Protein AF-A0A356GMY9-F1 (afdb_monomer)

Structure (mmCIF, N/CA/C/O backbone):
data_AF-A0A356GMY9-F1
#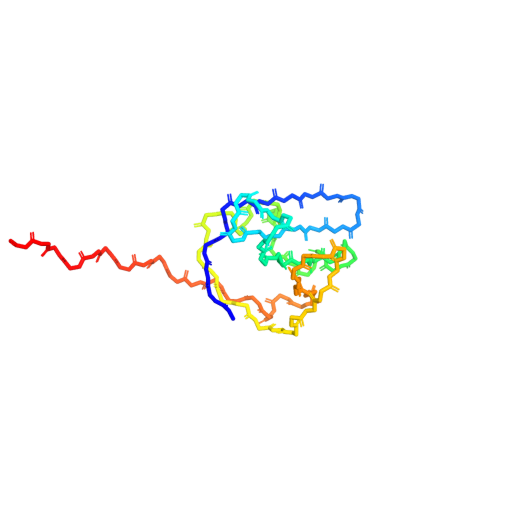
_entry.id   AF-A0A356GMY9-F1
#
loop_
_atom_site.group_PDB
_atom_site.id
_atom_site.type_symbol
_atom_site.label_atom_id
_atom_site.label_alt_id
_atom_site.label_comp_id
_atom_site.label_asym_id
_atom_site.label_entity_id
_atom_site.label_seq_id
_atom_site.pdbx_PDB_ins_code
_atom_site.Cartn_x
_atom_site.Cartn_y
_atom_site.Cartn_z
_atom_site.occupancy
_atom_site.B_iso_or_equiv
_atom_site.auth_seq_id
_atom_site.auth_comp_id
_atom_site.auth_asym_id
_atom_site.auth_atom_id
_atom_site.pdbx_PDB_model_num
ATOM 1 N N . MET A 1 1 ? -2.758 11.207 2.470 1.00 90.62 1 MET A N 1
ATOM 2 C CA . MET A 1 1 ? -4.075 10.916 1.855 1.00 90.62 1 MET A CA 1
ATOM 3 C C . MET A 1 1 ? -4.876 10.045 2.804 1.00 90.62 1 MET A C 1
ATOM 5 O O . MET A 1 1 ? -4.269 9.218 3.475 1.00 90.62 1 MET A O 1
ATOM 9 N N . GLU A 1 2 ? -6.195 10.214 2.867 1.00 94.75 2 GLU A N 1
ATOM 10 C CA . GLU A 1 2 ? -7.091 9.355 3.655 1.00 94.75 2 GLU A CA 1
ATOM 11 C C . GLU A 1 2 ? -8.230 8.827 2.787 1.00 94.75 2 GLU A C 1
ATOM 13 O O . GLU A 1 2 ? -8.737 9.552 1.933 1.00 94.75 2 GLU A O 1
ATOM 18 N N . GLY A 1 3 ? -8.643 7.581 3.011 1.00 94.56 3 GLY A N 1
ATOM 19 C CA . GLY A 1 3 ? -9.760 6.989 2.279 1.00 94.56 3 GLY A CA 1
ATOM 20 C C . GLY A 1 3 ? -9.988 5.521 2.611 1.00 94.56 3 GLY A C 1
A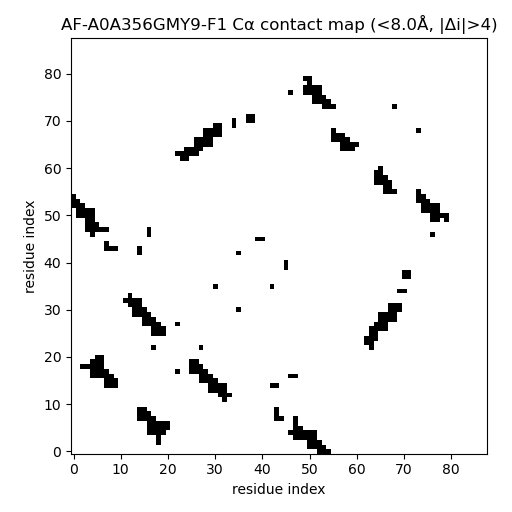TOM 21 O O . GLY A 1 3 ? -9.180 4.889 3.291 1.00 94.56 3 GLY A O 1
ATOM 22 N N . GLU A 1 4 ? -11.105 4.981 2.136 1.00 96.19 4 GLU A N 1
ATOM 23 C CA . GLU A 1 4 ? -11.430 3.560 2.256 1.00 96.19 4 GLU A CA 1
ATOM 24 C C . GLU A 1 4 ? -10.805 2.751 1.117 1.00 96.19 4 GLU A C 1
ATOM 26 O O . GLU A 1 4 ? -10.877 3.145 -0.047 1.00 96.19 4 GLU A O 1
ATOM 31 N N . ILE A 1 5 ? -10.224 1.593 1.434 1.00 96.94 5 ILE A N 1
ATOM 32 C CA . ILE A 1 5 ? -9.781 0.641 0.413 1.00 96.94 5 ILE A CA 1
ATOM 33 C C . ILE A 1 5 ? -10.968 -0.188 -0.073 1.00 96.94 5 ILE A C 1
ATOM 35 O O . ILE A 1 5 ? -11.313 -1.225 0.493 1.00 96.94 5 ILE A O 1
ATOM 39 N N . VAL A 1 6 ? -11.560 0.246 -1.181 1.00 97.38 6 VAL A N 1
ATOM 40 C CA . VAL A 1 6 ? -12.731 -0.408 -1.788 1.00 97.38 6 VAL A CA 1
ATOM 41 C C . VAL A 1 6 ? -12.351 -1.587 -2.689 1.00 97.38 6 VAL A C 1
ATOM 43 O O . VAL A 1 6 ? -13.152 -2.495 -2.927 1.00 97.38 6 VAL A O 1
ATOM 46 N N . ARG A 1 7 ? -11.109 -1.611 -3.195 1.00 97.00 7 ARG A N 1
ATOM 47 C CA . ARG A 1 7 ? -10.611 -2.678 -4.073 1.00 97.00 7 ARG A CA 1
ATOM 48 C C . ARG A 1 7 ? -9.147 -2.996 -3.803 1.00 97.00 7 ARG A C 1
ATOM 50 O O . ARG A 1 7 ? -8.296 -2.110 -3.825 1.00 97.00 7 ARG A O 1
ATOM 57 N N . THR A 1 8 ? -8.846 -4.283 -3.690 1.00 97.50 8 THR A N 1
ATOM 58 C CA . THR A 1 8 ? -7.482 -4.814 -3.695 1.00 97.50 8 THR A CA 1
ATOM 59 C C . THR A 1 8 ? -7.238 -5.626 -4.968 1.00 97.50 8 THR A C 1
ATOM 61 O O . THR A 1 8 ? -8.167 -6.184 -5.556 1.00 97.50 8 THR A O 1
ATOM 64 N N . TYR A 1 9 ? -5.999 -5.643 -5.451 1.00 96.38 9 TYR A N 1
ATOM 65 C CA . TYR A 1 9 ? -5.580 -6.507 -6.555 1.00 96.38 9 TYR A CA 1
ATOM 66 C C . TYR A 1 9 ? -4.145 -6.961 -6.328 1.00 96.38 9 TYR A C 1
ATOM 68 O O . TYR A 1 9 ? -3.276 -6.142 -6.045 1.00 96.38 9 TYR A O 1
ATOM 76 N N . ARG A 1 10 ? -3.890 -8.259 -6.473 1.00 95.56 10 ARG A N 1
ATOM 77 C CA . ARG A 1 10 ? -2.563 -8.843 -6.319 1.00 95.56 10 ARG A CA 1
ATOM 78 C C . ARG A 1 10 ? -2.074 -9.354 -7.666 1.00 95.56 10 ARG A C 1
ATOM 80 O O . ARG A 1 10 ? -2.712 -10.190 -8.295 1.00 95.56 10 ARG A O 1
ATOM 87 N N . SER A 1 11 ? -0.939 -8.827 -8.102 1.00 94.88 11 SER A N 1
ATOM 88 C CA . SER A 1 11 ? -0.179 -9.342 -9.241 1.00 94.88 11 SER A CA 1
ATOM 89 C C . SER A 1 11 ? 1.001 -10.180 -8.744 1.00 94.88 11 SER A C 1
ATOM 91 O O . SER A 1 11 ? 1.239 -10.266 -7.543 1.00 94.88 11 SER A O 1
ATOM 93 N N . ARG A 1 12 ? 1.805 -10.727 -9.665 1.00 94.94 12 ARG A N 1
ATOM 94 C CA . ARG A 1 12 ? 3.064 -11.406 -9.312 1.00 94.94 12 ARG A CA 1
ATOM 95 C C . ARG A 1 12 ? 4.103 -10.488 -8.655 1.00 94.94 12 ARG A C 1
ATOM 97 O O . ARG A 1 12 ? 4.995 -10.995 -8.000 1.00 94.94 12 ARG A O 1
ATOM 104 N N . ARG A 1 13 ? 4.033 -9.170 -8.879 1.00 96.81 13 ARG A N 1
ATOM 105 C CA . ARG A 1 13 ? 5.078 -8.215 -8.455 1.00 96.81 13 ARG A CA 1
ATOM 106 C C . ARG A 1 13 ? 4.617 -7.202 -7.421 1.00 96.81 13 ARG A C 1
ATOM 108 O O . ARG A 1 13 ? 5.442 -6.613 -6.751 1.00 96.81 13 ARG A O 1
ATOM 115 N N . ASN A 1 14 ? 3.315 -6.961 -7.324 1.00 97.69 14 ASN A N 1
ATOM 116 C CA . ASN A 1 14 ? 2.765 -5.878 -6.518 1.00 97.69 14 ASN A CA 1
ATOM 117 C C . ASN A 1 14 ? 1.392 -6.248 -5.970 1.00 97.69 14 ASN A C 1
ATOM 119 O O . ASN A 1 14 ? 0.585 -6.876 -6.667 1.00 97.69 14 ASN A O 1
ATOM 123 N N . LEU A 1 15 ? 1.115 -5.788 -4.758 1.00 97.88 15 LEU A N 1
ATOM 124 C CA . LEU A 1 15 ? -0.229 -5.589 -4.237 1.00 97.88 15 LEU A CA 1
ATOM 125 C C . LEU A 1 15 ? -0.668 -4.148 -4.505 1.00 97.88 15 LEU A C 1
ATOM 127 O O . LEU A 1 15 ? 0.080 -3.204 -4.269 1.00 97.88 15 LEU A O 1
ATOM 131 N N . TYR A 1 16 ? -1.904 -3.992 -4.954 1.00 97.81 16 TYR A N 1
ATOM 132 C CA . TYR A 1 16 ? -2.545 -2.709 -5.188 1.00 97.81 16 TYR A CA 1
ATOM 133 C C . TYR A 1 16 ? -3.692 -2.530 -4.200 1.00 97.81 16 TYR A C 1
ATOM 135 O O . TYR A 1 16 ? -4.595 -3.370 -4.155 1.00 97.81 16 TYR A O 1
ATOM 143 N N . LEU A 1 17 ? -3.688 -1.423 -3.458 1.00 97.94 17 LEU A N 1
ATOM 144 C CA . LEU A 1 17 ? -4.807 -0.980 -2.625 1.00 97.94 17 LEU A CA 1
ATOM 145 C C . LEU A 1 17 ? -5.408 0.267 -3.272 1.00 97.94 17 LEU A C 1
ATOM 147 O O . LEU A 1 17 ? -4.705 1.244 -3.522 1.00 97.94 17 LEU A O 1
ATOM 151 N N . ASN A 1 18 ? -6.700 0.229 -3.582 1.00 97.81 18 ASN A N 1
ATOM 152 C CA . ASN A 1 18 ? -7.349 1.262 -4.380 1.00 97.81 18 ASN A CA 1
ATOM 153 C C . ASN A 1 18 ? -8.469 1.925 -3.590 1.00 97.81 18 ASN A C 1
ATOM 155 O O . ASN A 1 18 ? -9.344 1.241 -3.052 1.00 97.81 18 ASN A O 1
ATOM 159 N N . PHE A 1 19 ? -8.471 3.256 -3.618 1.00 96.56 19 PHE A N 1
ATOM 160 C CA . PHE A 1 19 ? -9.528 4.086 -3.040 1.00 96.56 19 PHE A CA 1
ATOM 161 C C . PHE A 1 19 ? -10.775 4.185 -3.929 1.00 96.56 19 PHE A C 1
ATOM 163 O O . PHE A 1 19 ? -11.790 4.738 -3.521 1.00 96.56 19 PHE A O 1
ATOM 170 N N . HIS A 1 20 ? -10.711 3.666 -5.160 1.00 96.69 20 HIS A N 1
ATOM 171 C CA . HIS A 1 20 ? -11.805 3.724 -6.123 1.00 96.69 20 HIS A CA 1
ATOM 172 C C . HIS A 1 20 ? -11.797 2.493 -7.054 1.00 96.69 20 HIS A C 1
ATOM 174 O O . HIS A 1 20 ? -10.716 1.992 -7.382 1.00 96.69 20 HIS A O 1
ATOM 180 N N . PRO A 1 21 ? -12.958 2.004 -7.546 1.00 95.00 21 PRO A N 1
ATOM 181 C CA . PRO A 1 21 ? -13.001 0.878 -8.487 1.00 95.00 21 PRO A CA 1
ATOM 182 C C . PRO A 1 21 ? -12.285 1.166 -9.818 1.00 95.00 21 PRO A C 1
ATOM 184 O O . PRO A 1 21 ? -11.656 0.277 -10.393 1.00 95.00 21 PRO A O 1
ATOM 187 N N . ASN A 1 22 ? -12.335 2.417 -10.290 1.00 94.75 22 ASN A N 1
ATOM 188 C CA . ASN A 1 22 ? -11.642 2.886 -11.498 1.00 94.7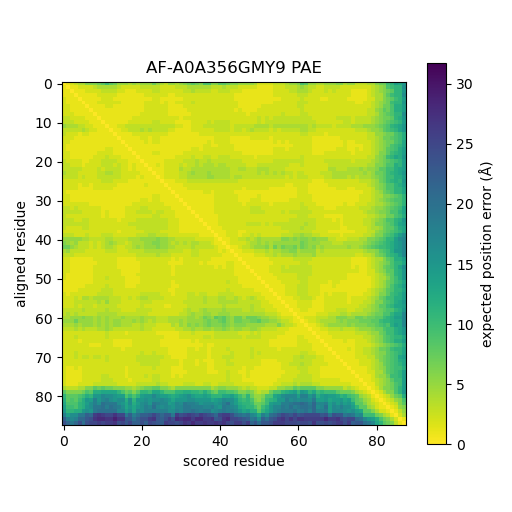5 22 ASN A CA 1
ATOM 189 C C . ASN A 1 22 ? -10.161 3.230 -11.228 1.00 94.75 22 ASN A C 1
ATOM 191 O O . ASN A 1 22 ? -9.730 4.367 -11.388 1.00 94.75 22 ASN A O 1
ATOM 195 N N . TRP A 1 23 ? -9.364 2.249 -10.817 1.00 91.44 23 TRP A N 1
ATOM 196 C CA . TRP A 1 23 ? -7.938 2.418 -10.485 1.00 91.44 23 TRP A CA 1
ATOM 197 C C . TRP A 1 23 ? -7.072 3.005 -11.620 1.00 91.44 23 TRP A C 1
ATOM 199 O O . TRP A 1 23 ? -6.008 3.548 -11.364 1.00 91.44 23 TRP A O 1
ATOM 209 N N . LYS A 1 24 ? -7.521 2.945 -12.882 1.00 92.56 24 LYS A N 1
ATOM 210 C CA . LYS A 1 24 ? -6.799 3.541 -14.024 1.00 92.56 24 LYS A CA 1
ATOM 211 C C . LYS A 1 24 ? -6.825 5.073 -14.034 1.00 92.56 24 LYS A C 1
ATOM 213 O O . LYS A 1 24 ? -6.039 5.679 -14.750 1.00 92.56 24 LYS A O 1
ATOM 218 N N . ARG A 1 25 ? -7.758 5.696 -13.306 1.00 93.69 25 ARG A N 1
ATOM 219 C CA . ARG A 1 25 ? -7.903 7.162 -13.227 1.00 93.69 25 ARG A CA 1
ATOM 220 C C . ARG A 1 25 ? -7.630 7.727 -11.836 1.00 93.69 25 ARG A C 1
ATOM 222 O O . ARG A 1 25 ? -7.338 8.910 -11.714 1.00 93.69 25 ARG A O 1
ATOM 229 N N . TYR A 1 26 ? -7.759 6.901 -10.802 1.00 95.06 26 TYR A N 1
ATOM 230 C CA . TYR A 1 26 ? -7.695 7.321 -9.404 1.00 95.06 26 TYR A CA 1
ATOM 231 C C . TYR A 1 26 ? -6.463 6.747 -8.713 1.00 95.06 26 TYR A C 1
ATOM 233 O O . TYR A 1 26 ? -5.874 5.777 -9.174 1.00 95.06 26 TYR A O 1
ATOM 241 N N . LEU A 1 27 ? -6.102 7.355 -7.586 1.00 96.12 27 LEU A N 1
ATOM 242 C CA . LEU A 1 27 ? -4.915 7.005 -6.819 1.00 96.12 27 LEU A CA 1
ATOM 243 C C . LEU A 1 27 ? -4.919 5.540 -6.362 1.00 96.12 27 LEU A C 1
ATOM 245 O O . LEU A 1 27 ? -5.858 5.089 -5.697 1.00 96.12 27 LEU A O 1
ATOM 249 N N . SER A 1 28 ? -3.817 4.846 -6.639 1.00 97.50 28 SER A N 1
ATOM 250 C CA . SER A 1 28 ? -3.516 3.520 -6.092 1.00 97.50 28 SER A CA 1
ATOM 251 C C . SER A 1 28 ? -2.327 3.577 -5.136 1.00 97.50 28 SER A C 1
ATOM 253 O O . SER A 1 28 ? -1.338 4.264 -5.387 1.00 97.50 28 SER A O 1
ATOM 255 N N . ILE A 1 29 ? -2.387 2.797 -4.061 1.00 97.94 29 ILE A N 1
ATOM 256 C CA . ILE A 1 29 ? -1.206 2.429 -3.277 1.00 97.94 29 ILE A CA 1
ATOM 257 C C . ILE A 1 29 ? -0.639 1.148 -3.872 1.00 97.94 29 ILE A C 1
ATOM 259 O O . ILE A 1 29 ? -1.387 0.205 -4.135 1.00 97.94 29 ILE A O 1
ATOM 263 N N . VAL A 1 30 ? 0.674 1.110 -4.056 1.00 97.88 30 VAL A N 1
ATOM 264 C CA . VAL A 1 30 ? 1.407 -0.035 -4.590 1.00 97.88 30 VAL A CA 1
ATOM 265 C C . VAL A 1 30 ? 2.392 -0.513 -3.536 1.00 97.88 30 VAL A C 1
ATOM 267 O O . VAL A 1 30 ? 3.264 0.245 -3.115 1.00 97.88 30 VAL A O 1
ATOM 270 N N . VAL A 1 31 ? 2.260 -1.769 -3.121 1.00 98.12 31 VAL A N 1
ATOM 271 C CA . VAL A 1 31 ? 3.215 -2.439 -2.235 1.00 98.12 31 VAL A CA 1
ATOM 272 C C . VAL A 1 31 ? 3.943 -3.507 -3.056 1.00 98.12 31 VAL A C 1
ATOM 274 O O . VAL A 1 31 ? 3.278 -4.436 -3.533 1.00 98.12 31 VAL A O 1
ATOM 277 N N . PRO A 1 32 ? 5.264 -3.381 -3.270 1.00 97.75 32 PRO A N 1
ATOM 278 C CA . PRO A 1 32 ? 6.051 -4.399 -3.958 1.00 97.75 32 PRO A CA 1
ATOM 279 C C . PRO A 1 32 ? 5.991 -5.750 -3.243 1.00 97.75 32 PRO A C 1
ATOM 281 O O . PRO A 1 32 ? 5.875 -5.806 -2.019 1.00 97.75 32 PRO A O 1
ATOM 284 N N . ASP A 1 33 ? 6.056 -6.837 -4.009 1.00 97.00 33 ASP A N 1
ATOM 285 C CA . ASP A 1 33 ? 5.984 -8.207 -3.495 1.00 97.00 33 ASP A CA 1
ATOM 286 C C . ASP A 1 33 ? 7.026 -8.483 -2.410 1.00 97.00 33 ASP A C 1
ATOM 288 O O . ASP A 1 33 ? 6.700 -8.999 -1.342 1.00 97.00 33 ASP A O 1
ATOM 292 N N . GLU A 1 34 ? 8.260 -8.056 -2.663 1.00 97.00 34 GLU A N 1
ATOM 293 C CA . GLU A 1 34 ? 9.401 -8.226 -1.772 1.00 97.00 34 GLU A CA 1
ATOM 294 C C . GLU A 1 34 ? 9.203 -7.573 -0.393 1.00 97.00 34 GLU A C 1
ATOM 296 O O . GLU A 1 34 ? 9.821 -7.995 0.584 1.00 97.00 34 GLU A O 1
ATOM 301 N N . GLU A 1 35 ? 8.303 -6.592 -0.282 1.00 97.50 35 GLU A N 1
ATOM 302 C CA . GLU A 1 35 ? 8.001 -5.909 0.976 1.00 97.50 35 GLU A CA 1
ATOM 303 C C . GLU A 1 35 ? 6.821 -6.540 1.727 1.00 97.50 35 GLU A C 1
ATOM 305 O O . GLU A 1 35 ? 6.682 -6.325 2.932 1.00 97.50 35 GLU A O 1
ATOM 310 N N . LEU A 1 36 ? 5.980 -7.354 1.072 1.00 95.12 36 LEU A N 1
ATOM 311 C CA . LEU A 1 36 ? 4.728 -7.864 1.655 1.00 95.12 36 LEU A CA 1
ATOM 312 C C . LEU A 1 36 ? 4.925 -8.693 2.921 1.00 95.12 36 LEU A C 1
ATOM 314 O O . LEU A 1 36 ? 4.023 -8.751 3.756 1.00 95.12 36 LEU A O 1
ATOM 318 N N . ALA A 1 37 ? 6.098 -9.300 3.102 1.00 95.50 37 ALA A N 1
ATOM 319 C CA . ALA A 1 37 ? 6.427 -10.034 4.319 1.00 95.50 37 ALA A CA 1
ATOM 320 C C . ALA A 1 37 ? 6.385 -9.157 5.586 1.00 95.50 37 ALA A C 1
ATOM 322 O O . ALA A 1 37 ? 6.178 -9.696 6.672 1.00 95.50 37 ALA A O 1
ATOM 323 N N . ARG A 1 38 ? 6.547 -7.832 5.445 1.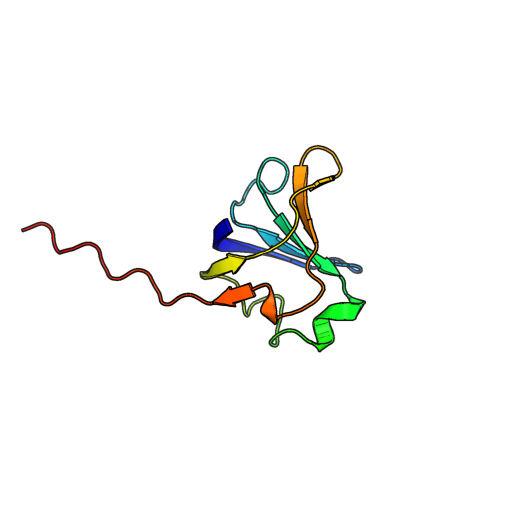00 96.81 38 ARG A N 1
ATOM 324 C CA . ARG A 1 38 ? 6.494 -6.841 6.533 1.00 96.81 38 ARG A CA 1
ATOM 325 C C . ARG A 1 38 ? 5.080 -6.324 6.816 1.00 96.81 38 ARG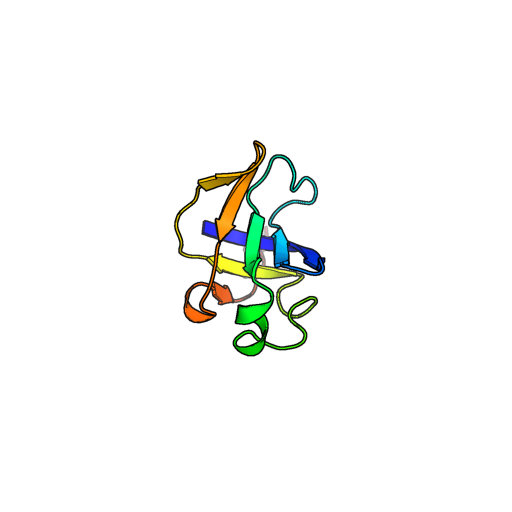 A C 1
ATOM 327 O O . ARG A 1 38 ? 4.875 -5.638 7.812 1.00 96.81 38 ARG A O 1
ATOM 334 N N . PHE A 1 39 ? 4.111 -6.619 5.950 1.00 96.31 39 PHE A N 1
ATOM 335 C CA . PHE A 1 39 ? 2.735 -6.135 6.073 1.00 96.31 39 PHE A CA 1
ATOM 336 C C . PHE A 1 39 ? 1.836 -7.164 6.780 1.00 96.31 39 PHE A C 1
ATOM 338 O O . PHE A 1 39 ? 2.138 -8.362 6.786 1.00 96.31 39 PHE A O 1
ATOM 345 N N . PRO A 1 40 ? 0.702 -6.728 7.362 1.00 95.38 40 PRO A N 1
ATOM 346 C CA . PRO A 1 40 ? -0.288 -7.627 7.948 1.00 95.38 40 PRO A CA 1
ATOM 347 C C . PRO A 1 40 ? -0.798 -8.685 6.959 1.00 95.38 40 PRO A C 1
ATOM 349 O O . PRO A 1 40 ? -0.983 -8.409 5.772 1.00 95.38 40 PRO A O 1
ATOM 352 N N . ARG A 1 41 ? -1.075 -9.894 7.462 1.00 93.69 41 ARG A N 1
ATOM 353 C CA . ARG A 1 41 ? -1.534 -11.037 6.657 1.00 93.69 41 ARG A CA 1
ATOM 354 C C . ARG A 1 41 ? -3.030 -11.336 6.867 1.00 93.69 41 ARG A C 1
ATOM 356 O O . ARG A 1 41 ? -3.498 -11.213 7.998 1.00 93.69 41 ARG A O 1
ATOM 363 N N . PRO A 1 42 ? -3.765 -11.780 5.825 1.00 92.38 42 PRO A N 1
ATOM 364 C CA . PRO A 1 42 ? -3.362 -11.805 4.417 1.00 92.38 42 PRO A CA 1
ATOM 365 C C . PRO A 1 42 ? -3.410 -10.383 3.836 1.00 92.38 42 PRO A C 1
ATOM 367 O O . PRO A 1 42 ? -4.429 -9.703 3.997 1.00 92.38 42 PRO A O 1
ATOM 370 N N . PRO A 1 43 ? -2.358 -9.904 3.157 1.00 83.56 43 PRO A N 1
ATOM 371 C CA . PRO A 1 43 ? -2.294 -8.508 2.733 1.00 83.56 43 PRO A CA 1
ATOM 372 C C . PRO A 1 43 ? -3.357 -8.160 1.668 1.00 83.56 43 PRO A C 1
ATOM 374 O O . PRO A 1 43 ? -3.775 -7.007 1.561 1.00 83.56 43 PRO A O 1
ATOM 377 N N . GLU A 1 44 ? -3.878 -9.151 0.935 1.00 89.50 44 GLU A N 1
ATOM 378 C CA . GLU A 1 44 ? -4.954 -9.003 -0.053 1.00 89.50 44 GLU A CA 1
ATOM 379 C C . GLU A 1 44 ? -6.305 -8.626 0.562 1.00 89.50 44 GLU A C 1
ATOM 381 O O . GLU A 1 44 ? -7.121 -7.964 -0.089 1.00 89.50 44 GLU A O 1
ATOM 386 N N . THR A 1 45 ? -6.561 -9.066 1.792 1.00 95.44 45 THR A N 1
ATOM 387 C CA . THR A 1 45 ? -7.856 -8.896 2.461 1.00 95.44 45 THR A CA 1
ATOM 388 C C . THR A 1 45 ? -7.768 -7.983 3.669 1.00 95.44 45 THR A C 1
ATOM 390 O O . THR A 1 45 ? -8.759 -7.327 3.979 1.00 95.44 45 THR A O 1
ATOM 393 N N . PHE A 1 46 ? -6.596 -7.870 4.304 1.00 96.75 46 PHE A N 1
ATOM 394 C CA . PHE A 1 46 ? -6.434 -7.122 5.544 1.00 96.75 46 PHE A CA 1
ATOM 395 C C . PHE A 1 46 ? -6.917 -5.677 5.421 1.00 96.75 46 PHE A C 1
ATOM 397 O O . PHE A 1 46 ? -7.674 -5.226 6.267 1.00 96.75 46 PHE A O 1
ATOM 404 N N . TYR A 1 47 ? -6.533 -4.946 4.373 1.00 96.25 47 TYR A N 1
ATOM 405 C CA . TYR A 1 47 ? -6.910 -3.534 4.235 1.00 96.25 47 TYR A CA 1
ATOM 406 C C . TYR A 1 47 ? -8.289 -3.310 3.611 1.00 96.25 47 TYR A C 1
ATOM 408 O O . TYR A 1 47 ? -8.802 -2.195 3.670 1.00 96.25 47 TYR A O 1
ATOM 416 N N . ARG A 1 48 ? -8.905 -4.331 3.007 1.00 96.19 48 ARG A N 1
ATOM 417 C CA . ARG A 1 48 ? -10.158 -4.169 2.261 1.00 96.19 48 ARG A CA 1
ATOM 418 C C . ARG A 1 48 ? -11.299 -3.739 3.192 1.00 96.19 48 ARG A C 1
ATOM 420 O O . ARG A 1 48 ? -11.505 -4.343 4.239 1.00 96.19 48 ARG A O 1
ATOM 427 N N . GLY A 1 49 ? -12.028 -2.695 2.801 1.00 95.25 49 GLY A N 1
ATOM 428 C CA . GLY A 1 49 ? -13.104 -2.084 3.593 1.00 95.25 49 GLY A CA 1
ATOM 429 C C . GLY A 1 49 ? -12.618 -1.265 4.792 1.00 95.25 49 GLY A C 1
ATOM 430 O O . GLY A 1 49 ? -13.427 -0.759 5.563 1.00 95.25 49 GLY A O 1
ATOM 431 N N . LYS A 1 50 ? -11.300 -1.127 4.989 1.00 95.12 50 LYS A N 1
ATOM 432 C CA . LYS A 1 50 ? -10.745 -0.281 6.047 1.00 95.12 50 LYS A CA 1
ATOM 433 C C . LYS A 1 50 ? -10.508 1.122 5.515 1.00 95.12 50 LYS A C 1
ATOM 435 O O . LYS A 1 50 ? -10.004 1.306 4.404 1.00 95.12 50 LYS A O 1
ATOM 440 N N . ARG A 1 51 ? -10.807 2.112 6.353 1.00 96.31 51 ARG A N 1
ATOM 441 C CA . ARG A 1 51 ? -10.346 3.482 6.158 1.00 96.31 51 ARG A CA 1
ATOM 442 C C . ARG A 1 51 ? -8.899 3.573 6.627 1.00 96.31 51 ARG A C 1
ATOM 444 O O . ARG A 1 51 ? -8.574 3.133 7.727 1.00 96.31 51 ARG A O 1
ATOM 451 N N . ILE A 1 52 ? -8.027 4.112 5.788 1.00 96.69 52 ILE A N 1
ATOM 452 C CA . ILE A 1 52 ? -6.605 4.256 6.089 1.00 96.69 52 ILE A CA 1
ATOM 453 C C . ILE A 1 52 ? -6.147 5.691 5.862 1.00 96.69 52 ILE A C 1
ATOM 455 O O . ILE A 1 52 ? -6.729 6.421 5.056 1.00 96.69 52 ILE A O 1
ATOM 459 N N . ARG A 1 53 ? -5.055 6.061 6.524 1.00 97.38 53 ARG A N 1
ATOM 460 C CA . ARG A 1 53 ? -4.214 7.202 6.178 1.00 97.38 53 ARG A CA 1
ATOM 461 C C . ARG A 1 53 ? -2.907 6.678 5.603 1.00 97.38 53 ARG A C 1
ATOM 463 O O . ARG A 1 53 ? -2.258 5.843 6.221 1.00 97.38 53 ARG A O 1
ATOM 470 N N . VAL A 1 54 ? -2.522 7.188 4.438 1.00 97.31 54 VAL A N 1
ATOM 471 C CA . VAL A 1 54 ? -1.248 6.873 3.784 1.00 97.31 54 VAL A CA 1
ATOM 472 C C . VAL A 1 54 ? -0.388 8.124 3.636 1.00 97.31 54 VAL A C 1
ATOM 474 O O . VAL A 1 54 ? -0.884 9.188 3.233 1.00 97.31 54 VAL A O 1
ATOM 477 N N . THR A 1 55 ? 0.900 7.979 3.935 1.00 97.12 55 THR A N 1
ATOM 478 C CA . THR A 1 55 ? 1.930 9.003 3.731 1.00 97.12 55 THR A CA 1
ATOM 479 C C . THR A 1 55 ? 2.953 8.494 2.724 1.00 97.12 55 THR A C 1
ATOM 481 O O . THR A 1 55 ? 3.477 7.396 2.863 1.00 97.12 55 THR A O 1
ATOM 484 N N . GLY A 1 56 ? 3.242 9.293 1.703 1.00 95.31 56 GLY A N 1
ATOM 485 C CA . GLY A 1 56 ? 4.225 8.957 0.682 1.00 95.31 56 GLY A CA 1
ATOM 486 C C . GLY A 1 56 ? 4.158 9.923 -0.492 1.00 95.31 56 GLY A C 1
ATOM 487 O O . GLY A 1 56 ? 3.263 10.769 -0.567 1.00 95.31 56 GLY A O 1
ATOM 488 N N . THR A 1 57 ? 5.108 9.790 -1.408 1.00 96.25 57 THR A N 1
ATOM 489 C CA . THR A 1 57 ? 5.180 10.617 -2.614 1.00 96.25 57 THR A CA 1
ATOM 490 C C . THR A 1 57 ? 4.205 10.102 -3.664 1.00 96.25 57 THR A C 1
ATOM 492 O O . THR A 1 57 ? 4.237 8.924 -4.019 1.00 96.25 57 THR A O 1
ATOM 495 N N . VAL A 1 58 ? 3.353 10.991 -4.176 1.00 95.88 58 VAL A N 1
ATOM 496 C CA . VAL A 1 58 ? 2.491 10.696 -5.326 1.00 95.88 58 VAL A CA 1
ATOM 497 C C . VAL A 1 58 ? 3.300 10.878 -6.606 1.00 95.88 58 VAL A C 1
ATOM 499 O O . VAL A 1 58 ? 3.901 11.930 -6.815 1.00 95.88 58 VAL A O 1
ATOM 502 N N . SER A 1 59 ? 3.291 9.875 -7.477 1.00 96.00 59 SER A N 1
ATOM 503 C CA . SER A 1 59 ? 3.886 9.936 -8.813 1.00 96.00 59 SER A CA 1
ATOM 504 C C . SER A 1 59 ? 2.909 9.424 -9.868 1.00 96.00 59 SER A C 1
ATOM 506 O O . SER A 1 59 ? 1.960 8.704 -9.563 1.00 96.00 59 SER A O 1
ATOM 508 N N . LEU A 1 60 ? 3.112 9.814 -11.126 1.00 95.69 60 LEU A N 1
ATOM 509 C CA . LEU A 1 60 ? 2.341 9.288 -12.250 1.00 95.69 60 LEU A CA 1
ATOM 510 C C . LEU A 1 60 ? 3.043 8.062 -12.832 1.00 95.69 60 LEU A C 1
ATOM 512 O O . LEU A 1 60 ? 4.232 8.102 -13.138 1.00 95.69 60 LEU A O 1
ATOM 516 N N . SER A 1 61 ? 2.291 6.985 -13.036 1.00 90.19 61 SER A N 1
ATOM 517 C CA . SER A 1 61 ? 2.760 5.772 -13.701 1.00 90.19 61 SER A CA 1
ATOM 518 C C . SER A 1 61 ? 1.677 5.272 -14.649 1.00 90.19 61 SER A C 1
ATOM 520 O O . SER A 1 61 ? 0.533 5.054 -14.249 1.00 90.19 61 SER A O 1
ATOM 522 N N . GLN A 1 62 ? 2.028 5.155 -15.934 1.00 87.44 62 GLN A N 1
ATOM 523 C CA . GLN A 1 62 ? 1.108 4.783 -17.020 1.00 87.44 62 GLN A CA 1
ATOM 524 C C . GLN A 1 62 ? -0.170 5.646 -17.068 1.00 87.44 62 GLN A C 1
ATOM 526 O O . GLN A 1 62 ? -1.259 5.154 -17.349 1.00 87.44 62 GLN A O 1
ATOM 531 N N . GLY A 1 63 ? -0.042 6.942 -16.763 1.00 92.31 63 GLY A N 1
ATOM 532 C CA . GLY A 1 63 ? -1.159 7.893 -16.778 1.00 92.31 63 GLY A CA 1
ATOM 533 C C . GLY A 1 63 ? -2.066 7.864 -15.542 1.00 92.31 63 GLY A C 1
ATOM 534 O O . GLY A 1 63 ? -3.020 8.634 -15.496 1.00 92.31 63 GLY A O 1
ATOM 535 N N . ALA A 1 64 ? -1.769 7.034 -14.536 1.00 93.25 64 ALA A N 1
ATOM 536 C CA . ALA A 1 64 ? -2.509 6.974 -13.277 1.00 93.25 64 ALA A CA 1
ATOM 537 C C . ALA A 1 64 ? -1.630 7.414 -12.091 1.00 93.25 64 ALA A C 1
ATOM 539 O O . ALA A 1 64 ? -0.441 7.076 -12.055 1.00 93.25 64 ALA A O 1
ATOM 540 N N . PRO A 1 65 ? -2.178 8.146 -11.105 1.00 96.50 65 PRO A N 1
ATOM 541 C CA . PRO A 1 65 ? -1.431 8.519 -9.911 1.00 96.50 65 PRO A CA 1
ATOM 542 C C . PRO A 1 65 ? -1.242 7.311 -8.982 1.00 96.50 65 PRO A C 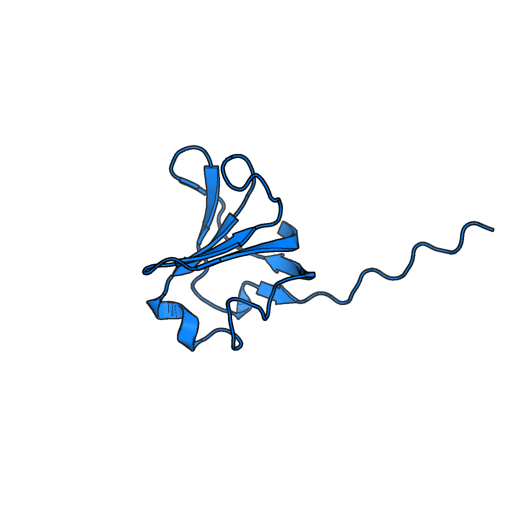1
ATOM 544 O O . PRO A 1 65 ? -2.163 6.523 -8.759 1.00 96.50 65 PRO A O 1
ATOM 547 N N . GLN A 1 66 ? -0.045 7.164 -8.420 1.00 97.62 66 GLN A N 1
ATOM 548 C CA . GLN A 1 66 ? 0.339 6.056 -7.545 1.00 97.62 66 GLN A CA 1
ATOM 549 C C . GLN A 1 66 ? 1.180 6.545 -6.361 1.00 97.62 66 GLN A C 1
ATOM 551 O O . GLN A 1 66 ? 1.884 7.548 -6.460 1.00 97.62 66 GLN A O 1
ATOM 556 N N . ILE A 1 67 ? 1.129 5.808 -5.249 1.00 97.56 67 ILE A N 1
ATOM 557 C CA . ILE A 1 67 ? 2.082 5.915 -4.136 1.00 97.56 67 ILE A CA 1
ATOM 558 C C . ILE A 1 67 ? 2.713 4.540 -3.942 1.00 97.56 67 ILE A C 1
ATOM 560 O O . ILE A 1 67 ? 2.007 3.575 -3.650 1.00 97.56 67 ILE A O 1
ATOM 564 N N . VAL A 1 68 ? 4.034 4.448 -4.081 1.00 97.81 68 VAL A N 1
ATOM 565 C CA . VAL A 1 68 ? 4.773 3.213 -3.789 1.00 97.81 68 VAL A CA 1
ATOM 566 C C . VAL A 1 68 ? 5.158 3.204 -2.313 1.00 97.81 68 VAL A C 1
ATOM 568 O O . VAL A 1 68 ? 5.819 4.128 -1.843 1.00 97.81 68 VAL A O 1
ATOM 571 N N . ILE A 1 69 ? 4.756 2.162 -1.588 1.00 97.62 69 ILE A N 1
ATOM 572 C CA . ILE A 1 69 ? 4.990 2.015 -0.152 1.00 97.62 69 ILE A CA 1
ATOM 573 C C . ILE A 1 69 ? 5.881 0.799 0.103 1.00 97.62 69 ILE A C 1
ATOM 575 O O . ILE A 1 69 ? 5.588 -0.297 -0.366 1.00 97.62 69 ILE A O 1
ATOM 579 N N . ARG A 1 70 ? 6.958 1.000 0.873 1.00 97.00 70 ARG A N 1
ATOM 580 C CA . ARG A 1 70 ? 7.932 -0.047 1.242 1.00 97.00 70 ARG A CA 1
ATOM 581 C C . ARG A 1 70 ? 7.980 -0.367 2.740 1.00 97.00 70 ARG A C 1
ATOM 583 O O . ARG A 1 70 ? 8.782 -1.185 3.169 1.00 97.00 70 ARG A O 1
ATOM 590 N N . SER A 1 71 ? 7.134 0.288 3.534 1.00 96.62 71 SER A N 1
ATOM 591 C CA . SER A 1 71 ? 7.115 0.150 4.991 1.00 96.62 71 SER A CA 1
ATOM 592 C C . SER A 1 71 ? 5.675 0.213 5.506 1.00 96.62 71 SE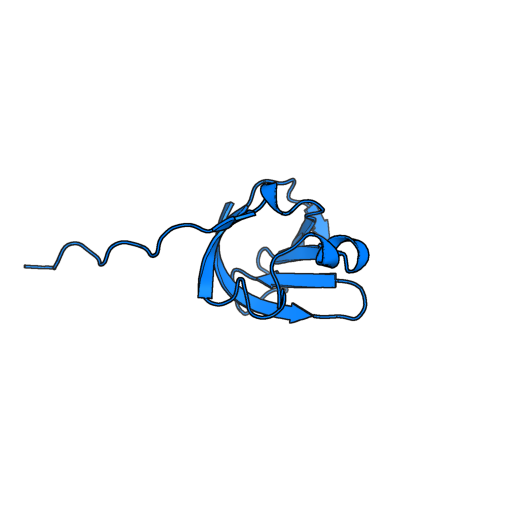R A C 1
ATOM 594 O O . SER A 1 71 ? 4.936 1.102 5.065 1.00 96.62 71 SER A O 1
ATOM 596 N N . PRO A 1 72 ? 5.244 -0.692 6.405 1.00 96.25 72 PRO A N 1
ATOM 597 C CA . PRO A 1 72 ? 3.878 -0.696 6.931 1.00 96.25 72 PRO A CA 1
ATOM 598 C C . PRO A 1 72 ? 3.534 0.573 7.723 1.00 96.25 72 PRO A C 1
ATOM 600 O O . PRO A 1 72 ? 2.378 0.983 7.731 1.00 96.25 72 PRO A O 1
ATOM 603 N N . GLU A 1 73 ? 4.521 1.253 8.309 1.00 97.12 73 GLU A N 1
ATOM 604 C CA . GLU A 1 73 ? 4.365 2.492 9.088 1.00 97.12 73 GLU A CA 1
ATOM 605 C C . GLU A 1 73 ? 3.832 3.658 8.244 1.00 97.12 73 GLU A C 1
ATOM 607 O O . GLU A 1 73 ? 3.262 4.613 8.770 1.00 97.12 73 GLU A O 1
ATOM 612 N N . ALA A 1 74 ? 3.975 3.580 6.920 1.00 97.56 74 ALA A N 1
ATOM 613 C CA . ALA A 1 74 ? 3.406 4.562 6.011 1.00 97.56 74 ALA A CA 1
ATOM 614 C C . ALA A 1 74 ? 1.878 4.438 5.871 1.00 97.56 74 ALA A C 1
ATOM 616 O O . ALA A 1 74 ? 1.261 5.311 5.254 1.00 97.56 74 ALA A O 1
ATOM 617 N N . ILE A 1 75 ? 1.270 3.374 6.414 1.00 97.19 75 ILE A N 1
ATOM 618 C CA . ILE A 1 75 ? -0.170 3.118 6.402 1.00 97.19 75 ILE A CA 1
ATOM 619 C C . ILE A 1 75 ? -0.686 3.006 7.839 1.00 97.19 75 ILE A C 1
ATOM 621 O O . ILE A 1 75 ? -0.447 2.021 8.532 1.00 97.19 75 ILE A O 1
ATOM 625 N N . ALA A 1 76 ? -1.498 3.973 8.255 1.00 97.44 76 ALA A N 1
ATOM 626 C CA . ALA A 1 76 ? -2.267 3.885 9.490 1.00 97.44 76 ALA A CA 1
ATOM 627 C C . ALA A 1 76 ? -3.702 3.440 9.182 1.00 97.44 76 ALA A C 1
ATOM 629 O O . ALA A 1 76 ? -4.384 4.059 8.364 1.00 97.44 76 ALA A O 1
ATOM 630 N N . VAL A 1 77 ? -4.184 2.388 9.847 1.00 96.62 77 VAL A N 1
ATOM 631 C CA . VAL A 1 77 ? -5.610 2.026 9.830 1.00 96.62 77 VAL A CA 1
ATOM 632 C C . VAL A 1 77 ? -6.349 2.959 10.779 1.00 96.62 77 VAL A C 1
ATOM 634 O O . VAL A 1 77 ? -5.993 3.068 11.949 1.00 96.62 77 VAL A O 1
ATOM 637 N N . LEU A 1 78 ? -7.371 3.637 10.268 1.00 95.69 78 LEU A N 1
ATOM 638 C CA . LEU A 1 78 ? -8.193 4.556 11.042 1.00 95.69 78 LEU A CA 1
ATOM 639 C C . LEU A 1 78 ? -9.391 3.813 11.649 1.00 95.69 78 LEU A C 1
ATOM 641 O O . LEU A 1 78 ? -9.850 2.816 11.076 1.00 95.69 78 LEU A O 1
ATOM 645 N N . PRO A 1 79 ? -9.929 4.292 12.784 1.00 90.50 79 PRO A N 1
ATOM 646 C CA . PRO A 1 79 ? -11.207 3.808 13.280 1.00 90.50 79 PRO A CA 1
ATOM 647 C C . PRO A 1 79 ? -12.303 4.010 12.218 1.00 90.50 79 PRO A C 1
ATOM 649 O O . PRO A 1 79 ? -12.196 4.916 11.379 1.00 90.50 79 PRO A O 1
ATOM 652 N N . PRO A 1 80 ? -13.358 3.176 12.228 1.00 79.69 80 PRO A N 1
ATOM 653 C CA . PRO A 1 80 ? -14.525 3.426 11.394 1.00 79.69 80 PRO A CA 1
ATOM 654 C C . PRO A 1 80 ? -15.040 4.840 11.669 1.00 79.69 80 PRO A C 1
ATOM 656 O O . PRO A 1 80 ? -14.968 5.321 12.803 1.00 79.69 80 PRO A O 1
ATOM 659 N N . SER A 1 81 ? -15.534 5.517 10.627 1.00 69.69 81 SER A N 1
ATOM 660 C CA . SER A 1 81 ? -16.170 6.820 10.825 1.00 69.69 81 SER A CA 1
ATOM 661 C C . SER A 1 81 ? -17.260 6.652 11.880 1.00 69.69 81 SER A C 1
ATOM 663 O O . SER A 1 81 ? -18.043 5.703 11.757 1.00 69.69 81 SER A O 1
ATOM 665 N N . PRO A 1 82 ? -17.342 7.530 12.896 1.00 72.62 82 PRO A N 1
ATOM 666 C CA . PRO A 1 82 ? -18.515 7.536 13.747 1.00 72.62 82 PRO A CA 1
ATOM 667 C C . PRO A 1 82 ? -19.751 7.654 12.842 1.00 72.62 82 PRO A C 1
ATOM 669 O O . PRO A 1 82 ? -19.670 8.320 11.795 1.00 72.62 82 PRO A O 1
ATOM 672 N N . PRO A 1 83 ? -20.862 6.976 13.184 1.00 69.25 83 PRO A N 1
ATOM 673 C CA . PRO A 1 83 ? -22.106 7.171 12.459 1.00 69.25 83 PRO A CA 1
ATOM 674 C C . PRO A 1 83 ? -22.395 8.678 12.390 1.00 69.25 83 PRO A C 1
ATOM 676 O O . PRO A 1 83 ? -22.052 9.397 13.338 1.00 69.25 83 PRO A O 1
ATOM 679 N N . PRO A 1 84 ? -22.978 9.175 11.283 1.00 70.94 84 PRO A N 1
ATOM 680 C CA . PRO A 1 84 ? -23.385 10.569 11.208 1.00 70.94 84 PRO A CA 1
ATOM 681 C C . PRO A 1 84 ? -24.179 10.914 12.474 1.00 70.94 84 PRO A C 1
ATOM 683 O O . PRO A 1 84 ? -24.973 10.071 12.912 1.00 70.94 84 PRO A O 1
ATOM 686 N N . PRO A 1 85 ? -23.976 12.099 13.084 1.00 75.88 85 PRO A N 1
ATOM 687 C CA . PRO A 1 85 ? -24.833 12.548 14.171 1.00 75.88 85 PRO A CA 1
ATOM 688 C C . PRO A 1 85 ? -26.277 12.355 13.721 1.00 75.88 85 PRO A C 1
ATOM 690 O O . PRO A 1 85 ? -26.635 12.824 12.640 1.00 75.88 85 PRO A O 1
ATOM 693 N N . GLY A 1 86 ? -27.047 11.574 14.486 1.00 71.44 86 GLY A N 1
ATOM 694 C CA . GLY A 1 86 ? -28.399 11.191 14.098 1.00 71.44 86 GLY A CA 1
ATOM 695 C C . GLY A 1 86 ? -29.168 12.430 13.666 1.00 71.44 86 GLY A C 1
ATOM 696 O O . GLY A 1 86 ? -29.265 13.389 14.435 1.00 71.44 86 GLY A O 1
ATOM 697 N N . VAL A 1 87 ? -29.647 12.424 12.422 1.00 62.47 87 VAL A N 1
ATOM 698 C CA . VAL A 1 87 ? -30.578 13.440 11.941 1.00 62.47 87 VAL A CA 1
ATOM 699 C C . VAL A 1 87 ? -31.809 13.300 12.832 1.00 62.47 87 VAL A C 1
ATOM 701 O O . VAL A 1 87 ? -32.478 12.267 12.793 1.00 62.47 87 VAL A O 1
ATOM 704 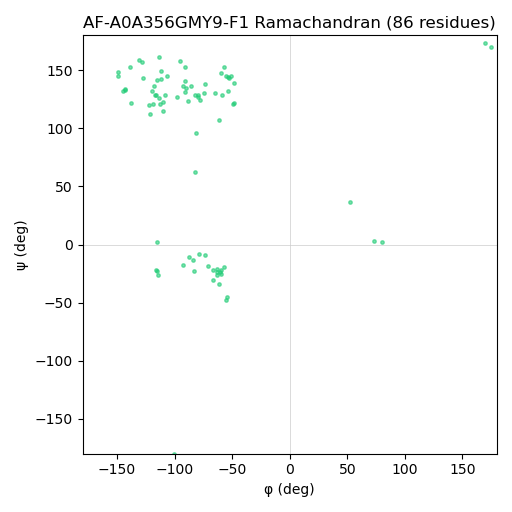N N . ARG A 1 88 ? -31.998 14.268 13.732 1.00 55.44 88 ARG A N 1
ATOM 705 C CA . ARG A 1 88 ? -33.221 14.409 14.522 1.00 55.44 88 ARG A CA 1
ATOM 706 C C . ARG A 1 88 ? -34.336 14.942 13.641 1.00 55.44 88 ARG A C 1
ATOM 708 O O . ARG A 1 88 ? -34.018 15.772 12.760 1.00 55.44 88 ARG A O 1
#

Radius of gyration: 13.68 Å; Cα contacts (8 Å, |Δi|>4): 165; chains: 1; bounding box: 43×26×32 Å

Sequence (88 aa):
MEGEIVRTYRSRRNLYLNFHPNWKRYLSIVVPDEELARFPRPPETFYRGKRIRVTGTVSLSQGAPQIVIRSPEAIAVLPPSPPPPGVR

Nearest PDB structures (foldseek):
  3kf6-assembly1_A  TM=7.701E-01  e=1.075E-01  Schizosaccharomyces pombe
  8rk2-assembly1_B  TM=6.887E-01  e=9.488E-02  Homo sapiens
  3h15-assembly1_A  TM=6.500E-01  e=9.488E-02  Xenopus laevis
  3ebe-assembly1_A  TM=6.458E-01  e=2.010E-0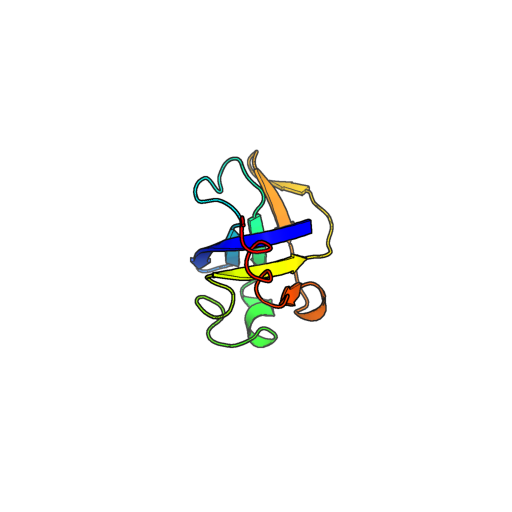1  Xenopus laevis
  3kdf-assembly3_D  TM=6.359E-01  e=4.258E-01  Homo sapiens

pLDDT: mean 92.98, std 8.49, range [55.44, 98.12]

Mean predicted aligned error: 4.17 Å

Foldseek 3Di:
DKAAQQAWDDDPFWIWGFRDPPQLAEEIEIETPVQCVQPDPPPRPPRHRFIKQADADWDDDPNGIYGYDRHCVRIDTDDDDDDPPDPD

Secondary structure (DSSP, 8-state):
-EEE--EEEE-SSEEEEESSS-TTTS-EEEEEGGGGGGS-SSHHHHTTT-EEEE-S-EEEETTEEEEE--SGGGEEEPPPPPPPPP--

Solvent-accessible surface area (backbone atoms only — not comparable to full-atom values): 5170 Å² total; per-residue (Å²): 93,74,48,43,21,74,36,60,50,76,60,95,58,33,39,35,44,13,61,41,90,60,49,73,74,34,58,29,40,36,33,45,49,92,44,49,84,72,42,68,80,57,65,76,56,62,52,52,78,35,37,32,39,44,64,72,66,77,44,78,55,96,83,13,42,33,28,74,47,82,55,56,86,39,52,44,79,49,75,79,78,75,75,74,80,76,85,124